Protein AF-A0A7W9KDV0-F1 (afdb_monomer_lite)

Structure (mmCIF, N/CA/C/O backbone):
data_AF-A0A7W9KDV0-F1
#
_entry.id   AF-A0A7W9KDV0-F1
#
loop_
_atom_site.group_PDB
_atom_site.id
_atom_site.type_symbol
_atom_site.label_atom_id
_atom_site.label_alt_id
_atom_site.label_comp_id
_atom_site.label_asym_id
_atom_site.label_entity_id
_atom_site.label_seq_id
_atom_site.pdbx_PDB_ins_code
_atom_site.Cartn_x
_atom_site.Cartn_y
_atom_site.Cartn_z
_atom_site.occupancy
_atom_site.B_iso_or_equiv
_atom_site.auth_seq_id
_atom_site.auth_comp_id
_atom_site.auth_asym_id
_atom_site.auth_atom_id
_atom_site.pdbx_PDB_model_num
ATOM 1 N N . MET A 1 1 ? -14.928 -12.718 36.186 1.00 52.19 1 MET A N 1
ATOM 2 C CA . MET A 1 1 ? -14.330 -11.549 35.494 1.00 52.19 1 MET A CA 1
ATOM 3 C C . MET A 1 1 ? -15.432 -10.795 34.756 1.00 52.19 1 MET A C 1
ATOM 5 O O . MET A 1 1 ? -16.259 -11.467 34.146 1.00 52.19 1 MET A O 1
ATOM 9 N N . PRO A 1 2 ? -15.505 -9.453 34.810 1.00 56.38 2 PRO A N 1
ATOM 10 C CA . PRO A 1 2 ? -16.582 -8.712 34.158 1.00 56.38 2 PRO A CA 1
ATOM 11 C C . PRO A 1 2 ? -16.439 -8.809 32.633 1.00 56.38 2 PRO A C 1
ATOM 13 O O . PRO A 1 2 ? -15.382 -8.506 32.083 1.00 56.38 2 PRO A O 1
ATOM 16 N N . LYS A 1 3 ? -17.506 -9.212 31.933 1.00 58.81 3 LYS A N 1
ATOM 17 C CA . LYS A 1 3 ? -17.529 -9.398 30.467 1.00 58.81 3 LYS A CA 1
ATOM 18 C C . LYS A 1 3 ? -17.057 -8.152 29.688 1.00 58.81 3 LYS A C 1
ATOM 20 O O . LYS A 1 3 ? -16.369 -8.286 28.678 1.00 58.81 3 LYS A O 1
ATOM 25 N N . LYS A 1 4 ? -17.314 -6.950 30.227 1.00 61.22 4 LYS A N 1
ATOM 26 C CA . LYS A 1 4 ? -16.873 -5.656 29.669 1.00 61.22 4 LYS A CA 1
ATOM 27 C C . LYS A 1 4 ? -15.346 -5.516 29.573 1.00 61.22 4 LYS A C 1
ATOM 29 O O . LYS A 1 4 ? -14.842 -4.925 28.622 1.00 61.22 4 LYS A O 1
ATOM 34 N N . THR A 1 5 ? -14.592 -6.090 30.510 1.00 70.25 5 THR A N 1
ATOM 35 C CA . THR A 1 5 ? -13.123 -5.974 30.542 1.00 70.25 5 THR A CA 1
ATOM 36 C C . THR A 1 5 ? -12.463 -6.832 29.458 1.00 70.25 5 THR A C 1
ATOM 38 O O . THR A 1 5 ? -11.454 -6.436 28.878 1.00 70.25 5 THR A O 1
ATOM 41 N N . VAL A 1 6 ? -13.054 -7.988 29.132 1.00 74.38 6 VAL A N 1
ATOM 42 C CA . VAL A 1 6 ? -12.560 -8.884 28.072 1.00 74.38 6 VAL A CA 1
ATOM 43 C C . VAL A 1 6 ? -12.819 -8.283 26.690 1.00 74.38 6 VAL A C 1
ATOM 45 O O . VAL A 1 6 ? -11.912 -8.264 25.861 1.00 74.38 6 VAL A O 1
ATOM 48 N N . GLN A 1 7 ? -14.009 -7.719 26.456 1.00 73.12 7 GLN A N 1
ATOM 49 C CA . GLN A 1 7 ? -14.345 -7.044 25.194 1.00 73.12 7 GLN A CA 1
ATOM 50 C C . GLN A 1 7 ? -13.421 -5.852 24.910 1.00 73.12 7 GLN A C 1
ATOM 52 O O . GLN A 1 7 ? -12.862 -5.755 23.819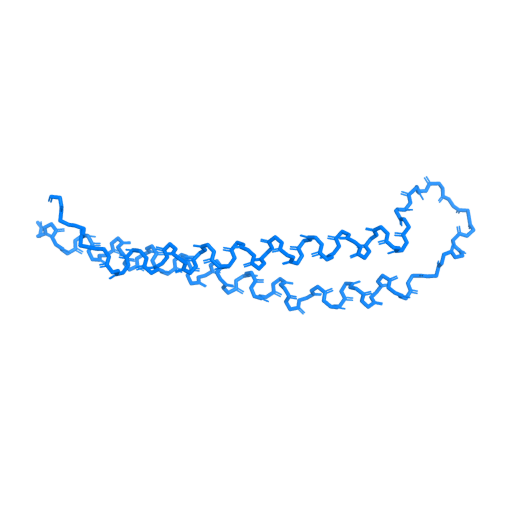 1.00 73.12 7 GLN A O 1
ATOM 57 N N . GLN A 1 8 ? -13.160 -4.998 25.905 1.00 76.19 8 GLN A N 1
ATOM 58 C CA . GLN A 1 8 ? -12.206 -3.890 25.764 1.00 76.19 8 GLN A CA 1
ATOM 59 C C . GLN A 1 8 ? -10.786 -4.376 25.439 1.00 76.19 8 GLN A C 1
ATOM 61 O O . GLN A 1 8 ? -10.074 -3.762 24.644 1.00 76.19 8 GLN A O 1
ATOM 66 N N . MET A 1 9 ? -10.366 -5.498 26.027 1.00 79.75 9 MET A N 1
ATOM 67 C CA . MET A 1 9 ? -9.053 -6.085 25.762 1.00 79.75 9 MET A CA 1
ATOM 68 C C . MET A 1 9 ? -8.959 -6.664 24.342 1.00 79.75 9 MET A C 1
ATOM 70 O O . MET A 1 9 ? -7.935 -6.489 23.679 1.00 79.75 9 MET A O 1
ATOM 74 N N . MET A 1 10 ? -10.029 -7.297 23.850 1.00 79.62 10 MET A N 1
ATOM 75 C CA . MET A 1 10 ? -10.124 -7.791 22.471 1.00 79.62 10 MET A CA 1
ATOM 76 C C . MET A 1 10 ? -10.110 -6.644 21.454 1.00 79.62 10 MET A C 1
ATOM 78 O O . MET A 1 10 ? -9.353 -6.711 20.488 1.00 79.62 10 MET A O 1
ATOM 82 N N . LEU A 1 11 ? -10.853 -5.560 21.706 1.00 81.06 11 LEU A N 1
ATOM 83 C CA . LEU A 1 11 ? -10.861 -4.362 20.857 1.00 81.06 11 LEU A CA 1
ATOM 84 C C . LEU A 1 11 ? -9.474 -3.713 20.768 1.00 81.06 11 LEU A C 1
ATOM 86 O O . LEU A 1 11 ? -8.993 -3.425 19.674 1.00 81.06 11 LEU A O 1
ATOM 90 N N . ARG A 1 12 ? -8.771 -3.566 21.901 1.00 83.06 12 ARG A N 1
ATOM 91 C CA . ARG A 1 12 ? -7.385 -3.061 21.919 1.00 83.06 12 ARG A CA 1
ATOM 92 C C . ARG A 1 12 ? -6.429 -3.951 21.123 1.00 83.06 12 ARG A C 1
ATOM 94 O O . ARG A 1 12 ? -5.563 -3.440 20.416 1.00 83.06 12 ARG A O 1
ATOM 101 N N . ARG A 1 13 ? -6.575 -5.278 21.223 1.00 85.38 13 ARG A N 1
ATOM 102 C CA . ARG A 1 13 ? -5.772 -6.235 20.441 1.00 85.38 13 ARG A CA 1
ATOM 103 C C . ARG A 1 13 ? -6.077 -6.142 18.947 1.00 85.38 13 ARG A C 1
ATOM 105 O O . ARG A 1 13 ? -5.144 -6.206 18.154 1.00 85.38 13 ARG A O 1
ATOM 112 N N . ALA A 1 14 ? -7.347 -5.990 18.572 1.00 83.06 14 ALA A N 1
ATOM 113 C CA . ALA A 1 14 ? -7.758 -5.826 17.183 1.00 83.06 14 ALA A CA 1
ATOM 114 C C . ALA A 1 14 ? -7.187 -4.531 16.590 1.00 83.06 14 ALA A C 1
ATOM 116 O O . ALA A 1 14 ? -6.496 -4.601 15.579 1.00 83.06 14 ALA A O 1
ATOM 117 N N . LYS A 1 15 ? -7.363 -3.388 17.269 1.00 84.12 15 LYS A N 1
ATOM 118 C CA . LYS A 1 15 ? -6.795 -2.094 16.855 1.00 84.12 15 LYS A CA 1
ATOM 119 C C . LYS A 1 15 ? -5.286 -2.183 16.617 1.00 84.12 15 LYS A C 1
ATOM 121 O O . LYS A 1 15 ? -4.826 -1.887 15.525 1.00 84.12 15 LYS A O 1
ATOM 126 N N . ARG A 1 16 ? -4.530 -2.739 17.573 1.00 87.06 16 ARG A N 1
ATOM 127 C CA . ARG A 1 16 ? -3.073 -2.916 17.425 1.00 87.06 16 ARG A CA 1
ATOM 128 C C . ARG A 1 16 ? -2.690 -3.760 16.200 1.00 87.06 16 ARG A C 1
ATOM 130 O O . ARG A 1 16 ? -1.666 -3.501 15.580 1.00 87.06 16 ARG A O 1
ATOM 137 N N . LYS A 1 17 ? -3.478 -4.783 15.850 1.00 87.56 17 LYS A N 1
ATOM 138 C CA . LYS A 1 17 ? -3.227 -5.578 14.636 1.00 87.56 17 LYS A CA 1
ATOM 139 C C . LYS A 1 17 ? -3.443 -4.753 13.365 1.00 87.56 17 LYS A C 1
ATOM 141 O O . LYS A 1 17 ? -2.616 -4.858 12.466 1.00 87.56 17 LYS A O 1
ATOM 146 N N . TYR A 1 18 ? -4.502 -3.944 13.305 1.00 85.31 18 TYR A N 1
ATOM 147 C CA . TYR A 1 18 ? -4.758 -3.054 12.168 1.00 85.31 18 TYR A CA 1
ATOM 148 C C . TYR A 1 18 ? -3.692 -1.959 12.048 1.00 85.31 18 TYR A C 1
ATOM 150 O O . TYR A 1 18 ? -3.170 -1.767 10.955 1.00 85.31 18 TYR A O 1
ATOM 158 N N . ASP A 1 19 ? -3.279 -1.344 13.159 1.00 86.38 19 ASP A N 1
ATOM 159 C CA . ASP A 1 19 ? -2.188 -0.356 13.186 1.00 86.38 19 ASP A CA 1
ATOM 160 C C . ASP A 1 19 ? -0.874 -0.949 12.642 1.00 86.38 19 ASP A C 1
ATOM 162 O O . ASP A 1 19 ? -0.189 -0.346 11.811 1.00 86.38 19 ASP A O 1
ATOM 166 N N . ASN A 1 20 ? -0.539 -2.174 13.063 1.00 89.19 20 ASN A N 1
ATOM 167 C CA . ASN A 1 20 ? 0.642 -2.881 12.568 1.00 89.19 20 ASN A CA 1
ATOM 168 C C . ASN A 1 20 ? 0.534 -3.186 11.066 1.00 89.19 20 ASN A C 1
ATOM 170 O O . ASN A 1 20 ? 1.505 -3.004 10.336 1.00 89.19 20 ASN A O 1
ATOM 174 N N . MET A 1 21 ? -0.635 -3.637 10.595 1.00 88.56 21 MET A N 1
ATOM 175 C CA . MET A 1 21 ? -0.866 -3.888 9.168 1.00 88.56 21 MET A CA 1
ATOM 176 C C . MET A 1 21 ? -0.714 -2.609 8.344 1.00 88.56 21 MET A C 1
ATOM 178 O O . MET A 1 21 ? -0.022 -2.634 7.329 1.00 88.56 21 MET A O 1
ATOM 182 N N . LEU A 1 22 ? -1.293 -1.495 8.798 1.00 88.62 22 LEU A N 1
ATOM 183 C CA . LEU A 1 22 ? -1.161 -0.192 8.144 1.00 88.62 22 LEU A CA 1
ATOM 184 C C . LEU A 1 22 ? 0.300 0.240 8.051 1.00 88.62 22 LEU A C 1
ATOM 186 O O . LEU A 1 22 ? 0.765 0.579 6.967 1.00 88.62 22 LEU A O 1
ATOM 190 N N . THR A 1 23 ? 1.046 0.117 9.148 1.00 90.69 23 THR A N 1
ATOM 191 C CA . THR A 1 23 ? 2.476 0.452 9.185 1.00 90.69 23 THR A CA 1
ATOM 192 C C . THR A 1 23 ? 3.280 -0.385 8.181 1.00 90.69 23 THR A C 1
ATOM 194 O O . THR A 1 23 ? 4.125 0.141 7.456 1.00 90.69 23 THR A O 1
ATOM 197 N N . CYS A 1 24 ? 3.013 -1.694 8.088 1.00 91.44 24 CYS A N 1
ATOM 198 C CA . CYS A 1 24 ? 3.669 -2.563 7.107 1.00 91.44 24 CYS A CA 1
ATOM 199 C C . CYS A 1 24 ? 3.331 -2.169 5.664 1.00 91.44 24 CYS A C 1
ATOM 201 O O .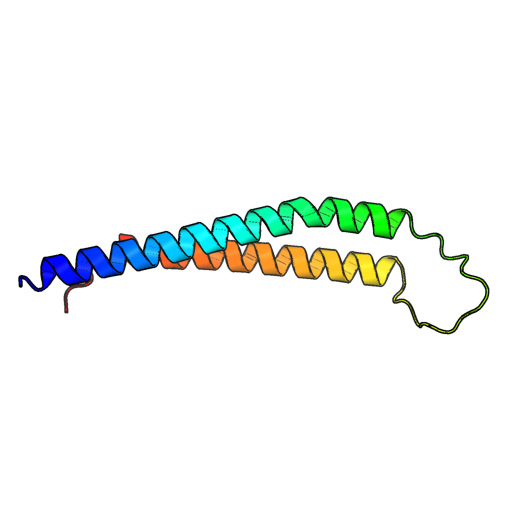 CYS A 1 24 ? 4.206 -2.186 4.799 1.00 91.44 24 CYS A O 1
ATOM 203 N N . VAL A 1 25 ? 2.076 -1.813 5.395 1.00 91.81 25 VAL A N 1
ATOM 204 C CA . VAL A 1 25 ? 1.627 -1.403 4.060 1.00 91.81 25 VAL A CA 1
ATOM 205 C C . VAL A 1 25 ? 2.259 -0.076 3.658 1.00 91.81 25 VAL A C 1
ATOM 207 O O . VAL A 1 25 ? 2.763 0.038 2.545 1.00 91.81 25 VAL A O 1
ATOM 210 N N . GLU A 1 26 ? 2.305 0.900 4.563 1.00 89.25 26 GLU A N 1
ATOM 211 C CA . GLU A 1 26 ? 2.969 2.188 4.337 1.00 89.25 26 GLU A CA 1
ATOM 212 C C . GLU A 1 26 ? 4.462 2.003 4.046 1.00 89.25 26 GLU A C 1
ATOM 214 O O . GLU A 1 26 ? 4.981 2.580 3.087 1.00 89.25 26 GLU A O 1
ATOM 219 N N . ALA A 1 27 ? 5.135 1.125 4.798 1.00 91.25 27 ALA A N 1
ATOM 220 C CA . ALA A 1 27 ? 6.521 0.766 4.530 1.00 91.25 27 ALA A CA 1
ATOM 221 C C . ALA A 1 27 ? 6.684 0.162 3.125 1.00 91.25 27 ALA A C 1
ATOM 223 O O . ALA A 1 27 ? 7.530 0.622 2.360 1.00 91.25 27 ALA A O 1
ATOM 224 N N . LEU A 1 28 ? 5.845 -0.801 2.733 1.00 89.81 28 LEU A N 1
ATOM 225 C CA . LEU A 1 28 ? 5.897 -1.395 1.393 1.00 89.81 28 LEU A CA 1
ATOM 226 C C . LEU A 1 28 ? 5.658 -0.353 0.296 1.00 89.81 28 LEU A C 1
ATOM 228 O O . LEU A 1 28 ? 6.460 -0.256 -0.633 1.00 89.81 28 LEU A O 1
ATOM 232 N N . VAL A 1 29 ? 4.621 0.477 0.426 1.00 90.25 29 VAL A N 1
ATOM 233 C CA . VAL A 1 29 ? 4.309 1.545 -0.537 1.00 90.25 29 VAL A CA 1
ATOM 234 C C . VAL A 1 29 ? 5.475 2.527 -0.668 1.00 90.25 29 VAL A C 1
ATOM 236 O O . VAL A 1 29 ? 5.796 2.930 -1.784 1.00 90.25 29 VAL A O 1
ATOM 239 N N . SER A 1 30 ? 6.169 2.854 0.428 1.00 89.94 30 SER A N 1
ATOM 240 C CA . SER A 1 30 ? 7.343 3.739 0.397 1.00 89.94 30 SER A CA 1
ATOM 241 C C . SER A 1 30 ? 8.543 3.155 -0.365 1.00 89.94 30 SER A C 1
ATOM 243 O O . SER A 1 30 ? 9.371 3.908 -0.878 1.00 89.94 30 SER A O 1
ATOM 245 N N . THR A 1 31 ? 8.627 1.825 -0.488 1.00 90.62 31 THR A N 1
ATOM 246 C CA . THR A 1 31 ? 9.713 1.145 -1.215 1.00 90.62 31 THR A CA 1
ATOM 247 C C . THR A 1 31 ? 9.439 0.976 -2.709 1.00 90.62 31 THR A C 1
ATOM 249 O O . THR A 1 31 ? 10.384 0.857 -3.489 1.00 90.62 31 THR A O 1
ATOM 252 N N . LEU A 1 32 ? 8.173 1.022 -3.144 1.00 90.75 32 LEU A N 1
ATOM 253 C CA . LEU A 1 32 ? 7.807 0.857 -4.557 1.00 90.75 32 LEU A CA 1
ATOM 254 C C . LEU A 1 32 ? 8.469 1.880 -5.501 1.00 90.75 32 LEU A C 1
ATOM 256 O O . LEU A 1 32 ? 8.936 1.458 -6.558 1.00 90.75 32 LEU A O 1
ATOM 260 N N . PRO A 1 33 ? 8.632 3.173 -5.147 1.00 90.62 33 PRO A N 1
ATOM 261 C CA . PRO A 1 33 ? 9.368 4.125 -5.982 1.00 90.62 33 PRO A CA 1
ATOM 262 C C . PRO A 1 33 ? 10.826 3.724 -6.244 1.00 90.62 33 PRO A C 1
ATOM 264 O O . PRO A 1 33 ? 11.371 4.029 -7.306 1.00 90.62 33 PRO A O 1
ATOM 267 N N . LEU A 1 34 ? 11.471 3.026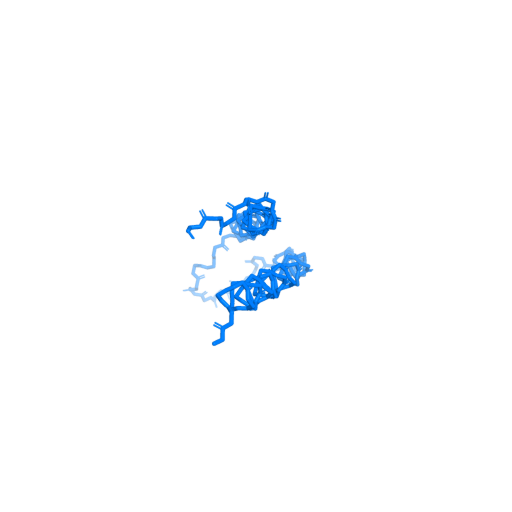 -5.300 1.00 90.69 34 LEU A N 1
ATOM 268 C CA . LEU A 1 34 ? 12.825 2.500 -5.498 1.00 90.69 34 LEU A CA 1
ATOM 269 C C . LEU A 1 34 ? 12.808 1.378 -6.540 1.00 90.69 34 LEU A C 1
ATOM 271 O O . LEU A 1 34 ? 13.638 1.377 -7.447 1.00 90.69 34 LEU A O 1
ATOM 275 N N . ALA A 1 35 ? 11.824 0.479 -6.465 1.00 88.06 35 ALA A N 1
ATOM 276 C CA . ALA A 1 35 ? 11.632 -0.564 -7.467 1.00 88.06 35 ALA A CA 1
ATOM 277 C C . ALA A 1 35 ? 11.334 0.025 -8.859 1.00 88.06 35 ALA A C 1
ATOM 279 O O . ALA A 1 35 ? 11.949 -0.392 -9.839 1.00 88.06 35 ALA A O 1
ATOM 280 N N . GLU A 1 36 ? 10.468 1.042 -8.961 1.00 90.69 36 GLU A N 1
ATOM 281 C CA . GLU A 1 36 ? 10.199 1.748 -10.226 1.00 90.69 36 GLU A CA 1
ATOM 282 C C . GLU A 1 36 ? 11.467 2.379 -10.813 1.00 90.69 36 GLU A C 1
ATOM 284 O O . GLU A 1 36 ? 11.704 2.303 -12.020 1.00 90.69 36 GLU A O 1
ATOM 289 N N . LYS A 1 37 ? 12.304 2.990 -9.967 1.00 91.00 37 LYS A N 1
ATOM 290 C CA . LYS A 1 37 ? 13.569 3.602 -10.385 1.00 91.00 37 LYS A CA 1
ATOM 291 C C . LYS A 1 37 ? 14.535 2.568 -10.957 1.00 91.00 37 LYS A C 1
ATOM 293 O O . LYS A 1 37 ? 15.154 2.832 -11.987 1.00 91.00 37 LYS A O 1
ATOM 298 N N . GLU A 1 38 ? 14.646 1.402 -10.327 1.00 88.06 38 GLU A N 1
ATOM 299 C CA . GLU A 1 38 ? 15.486 0.311 -10.826 1.00 88.06 38 GLU A CA 1
ATOM 300 C C . GLU A 1 38 ? 14.931 -0.290 -12.122 1.00 88.06 38 GLU A C 1
ATOM 302 O O . GLU A 1 38 ? 15.689 -0.494 -13.067 1.00 88.06 38 GLU A O 1
ATOM 307 N N . ILE A 1 39 ? 13.608 -0.452 -12.244 1.00 86.81 39 ILE A N 1
ATOM 308 C CA . ILE A 1 39 ? 12.966 -0.863 -13.504 1.00 86.81 39 ILE A CA 1
ATOM 309 C C . ILE A 1 39 ? 13.276 0.135 -14.621 1.00 86.81 39 ILE A C 1
ATOM 311 O O . ILE A 1 39 ? 13.669 -0.276 -15.710 1.00 86.81 39 ILE A O 1
ATOM 315 N N . ARG A 1 40 ? 13.190 1.446 -14.362 1.00 85.62 40 ARG A N 1
ATOM 316 C CA . ARG A 1 40 ? 13.537 2.494 -15.343 1.00 85.62 40 ARG A CA 1
ATOM 317 C C . ARG A 1 40 ? 15.011 2.472 -15.764 1.00 85.62 40 ARG A C 1
ATOM 319 O O . ARG A 1 40 ? 15.334 2.905 -16.866 1.00 85.62 40 ARG A O 1
ATOM 326 N N . ARG A 1 41 ? 15.898 1.965 -14.905 1.00 85.12 41 ARG A N 1
ATOM 327 C CA . ARG A 1 41 ? 17.337 1.807 -15.173 1.00 85.12 41 ARG A CA 1
ATOM 328 C C . ARG A 1 41 ? 17.683 0.510 -15.899 1.00 85.12 41 ARG A C 1
ATOM 330 O O . ARG A 1 41 ? 18.777 0.425 -16.457 1.00 85.12 41 ARG A O 1
ATOM 337 N N . MET A 1 42 ? 16.788 -0.483 -15.915 1.00 79.19 42 MET A N 1
ATOM 338 C CA . MET A 1 42 ? 17.008 -1.714 -16.674 1.00 79.19 42 MET A CA 1
ATOM 339 C C . MET A 1 42 ? 17.168 -1.378 -18.157 1.00 79.19 42 MET A C 1
ATOM 341 O O . MET A 1 42 ? 16.252 -0.889 -18.815 1.00 79.19 42 MET A O 1
ATOM 345 N N . ASN A 1 43 ? 18.360 -1.640 -18.687 1.00 63.62 43 ASN A N 1
ATOM 346 C CA . ASN A 1 43 ? 18.656 -1.457 -20.097 1.00 63.62 43 ASN A CA 1
ATOM 347 C C . ASN A 1 43 ? 18.155 -2.700 -20.856 1.00 63.62 43 ASN A C 1
ATOM 349 O O . ASN A 1 43 ? 18.611 -3.803 -20.546 1.00 63.62 43 ASN A O 1
ATOM 353 N N . PRO A 1 44 ? 17.276 -2.578 -21.867 1.00 60.72 44 PRO A N 1
ATOM 354 C CA . PRO A 1 44 ? 16.752 -3.730 -22.612 1.00 60.72 44 PRO A CA 1
ATOM 355 C C . PRO A 1 44 ? 17.824 -4.506 -23.405 1.00 60.72 44 PRO A C 1
ATOM 357 O O . PRO A 1 44 ? 17.536 -5.538 -24.004 1.00 60.72 44 PRO A O 1
ATOM 360 N N . ARG A 1 45 ? 19.085 -4.050 -23.408 1.00 53.66 45 ARG A N 1
ATOM 361 C CA . ARG A 1 45 ? 20.213 -4.640 -24.148 1.00 53.66 45 ARG A CA 1
ATOM 362 C C . ARG A 1 45 ? 20.808 -5.915 -23.532 1.00 53.66 45 ARG A C 1
ATOM 364 O O . ARG A 1 45 ? 21.998 -6.171 -23.720 1.00 53.66 45 ARG A O 1
ATOM 371 N N . VAL A 1 46 ? 20.025 -6.753 -22.853 1.00 55.75 46 VAL A N 1
ATOM 372 C CA . VAL A 1 46 ? 20.500 -8.086 -22.442 1.00 55.75 46 VAL A CA 1
ATOM 373 C C . VAL A 1 46 ? 20.549 -8.987 -23.681 1.00 55.75 46 VAL A C 1
ATOM 375 O O . VAL A 1 46 ? 19.637 -9.755 -23.977 1.00 55.75 46 VAL A O 1
ATOM 378 N N . LYS A 1 47 ? 21.631 -8.853 -24.459 1.00 51.69 47 LYS A N 1
ATOM 379 C CA . LYS A 1 47 ? 21.997 -9.806 -25.507 1.00 51.69 47 LYS A CA 1
ATOM 380 C C . LYS A 1 47 ? 22.271 -11.150 -24.839 1.00 51.69 47 LYS A C 1
ATOM 382 O O . LYS A 1 47 ? 23.262 -11.303 -24.135 1.00 51.69 47 LYS A O 1
ATOM 387 N N . GLY A 1 48 ? 21.406 -12.119 -25.113 1.00 53.62 48 GLY A N 1
ATOM 388 C CA . GLY A 1 48 ? 21.676 -13.525 -24.852 1.00 53.62 48 GLY A CA 1
ATOM 389 C C . GLY A 1 48 ? 21.445 -13.950 -23.407 1.00 53.62 48 GLY A C 1
ATOM 390 O O . GLY A 1 48 ? 22.387 -14.161 -22.657 1.00 53.62 48 GLY A O 1
ATOM 391 N N . ARG A 1 49 ? 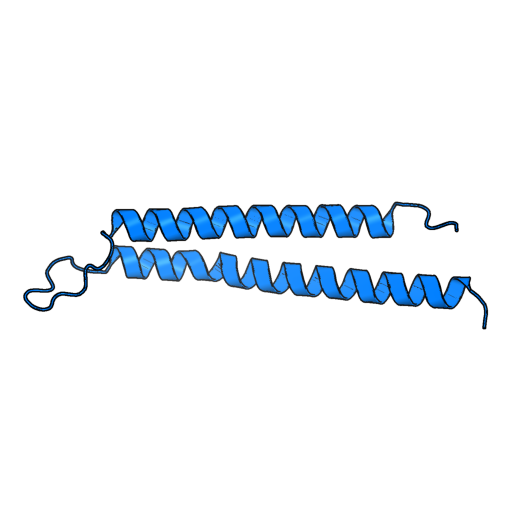20.182 -14.168 -23.045 1.00 49.09 49 ARG A N 1
ATOM 392 C CA . ARG A 1 49 ? 19.684 -15.447 -22.511 1.00 49.09 49 ARG A CA 1
ATOM 393 C C . ARG A 1 49 ? 18.194 -15.309 -22.232 1.00 49.09 49 ARG A C 1
ATOM 395 O O . ARG A 1 49 ? 17.707 -14.294 -21.754 1.00 49.09 49 ARG A O 1
ATOM 402 N N . SER A 1 50 ? 17.491 -16.355 -22.616 1.00 47.91 50 SER A N 1
ATOM 403 C CA . SER A 1 50 ? 16.050 -16.518 -22.736 1.00 47.91 50 SER A CA 1
ATOM 404 C C . SER A 1 50 ? 15.307 -16.537 -21.396 1.00 47.91 50 SER A C 1
ATOM 406 O O . SER A 1 50 ? 14.648 -17.519 -21.069 1.00 47.91 50 SER A O 1
ATOM 408 N N . TYR A 1 51 ? 15.363 -15.454 -20.631 1.00 49.19 51 TYR A N 1
ATOM 409 C CA . TYR A 1 51 ? 14.271 -15.143 -19.720 1.00 49.19 51 TYR A CA 1
ATOM 410 C C . TYR A 1 51 ? 13.373 -14.163 -20.461 1.00 49.19 51 TYR A C 1
ATOM 412 O O . TYR A 1 51 ? 13.823 -13.083 -20.839 1.00 49.19 51 TYR A O 1
ATOM 420 N N . ARG A 1 52 ? 12.116 -14.547 -20.720 1.00 54.91 52 ARG A N 1
ATOM 421 C CA . ARG A 1 52 ? 11.059 -13.595 -21.092 1.00 54.91 52 ARG A CA 1
ATOM 422 C C . ARG A 1 52 ? 10.846 -12.670 -19.890 1.00 54.91 52 ARG A C 1
ATOM 424 O O . ARG A 1 52 ? 9.897 -12.839 -19.135 1.00 54.91 52 ARG A O 1
ATOM 431 N N . LEU A 1 53 ? 11.787 -11.764 -19.649 1.00 63.91 53 LEU A N 1
ATOM 432 C CA . LEU A 1 53 ? 11.584 -10.648 -18.747 1.00 63.91 53 LEU A CA 1
ATOM 433 C C . LEU A 1 53 ? 10.419 -9.867 -19.347 1.00 63.91 53 LEU A C 1
ATOM 435 O O . LEU A 1 53 ? 10.451 -9.521 -20.531 1.00 63.91 53 LEU A O 1
ATOM 439 N N . ALA A 1 54 ? 9.361 -9.689 -18.554 1.00 71.69 54 ALA A N 1
ATOM 440 C CA . ALA A 1 54 ? 8.275 -8.788 -18.905 1.00 71.69 54 ALA A CA 1
ATOM 441 C C . ALA A 1 54 ? 8.888 -7.448 -19.337 1.00 71.69 54 ALA A C 1
ATOM 443 O O . ALA A 1 54 ? 9.943 -7.057 -18.820 1.00 71.69 54 ALA A O 1
ATOM 444 N N . SER A 1 55 ? 8.281 -6.783 -20.323 1.00 80.88 55 SER A N 1
ATOM 445 C CA . SER A 1 55 ? 8.836 -5.521 -20.806 1.00 80.88 55 SER A CA 1
ATOM 446 C C . SER A 1 55 ? 8.953 -4.527 -19.648 1.00 80.88 55 SER A C 1
ATOM 448 O O . SER A 1 55 ? 8.258 -4.638 -18.636 1.00 80.88 55 SER A O 1
ATOM 450 N N . GLN A 1 56 ? 9.839 -3.543 -19.786 1.00 83.06 56 GLN A N 1
ATOM 451 C CA . GLN A 1 56 ? 9.971 -2.480 -18.792 1.00 83.06 56 GLN A CA 1
ATOM 452 C C . GLN A 1 56 ? 8.606 -1.847 -18.464 1.00 83.06 56 GLN A C 1
ATOM 454 O O . GLN A 1 56 ? 8.295 -1.626 -17.295 1.00 83.06 56 GLN A O 1
ATOM 459 N N . ASP A 1 57 ? 7.763 -1.652 -19.480 1.00 84.69 57 ASP A N 1
ATOM 460 C CA . ASP A 1 57 ? 6.404 -1.136 -19.326 1.00 84.69 57 ASP A CA 1
ATOM 461 C C . ASP A 1 57 ? 5.485 -2.100 -18.567 1.00 84.69 57 ASP A C 1
ATOM 463 O O . ASP A 1 57 ? 4.708 -1.664 -17.719 1.00 84.69 57 ASP A O 1
ATOM 467 N N . ASP A 1 58 ? 5.578 -3.406 -18.819 1.00 87.00 58 ASP A N 1
ATOM 468 C CA . ASP A 1 58 ? 4.789 -4.410 -18.095 1.00 87.00 58 ASP A CA 1
ATOM 469 C C . ASP A 1 58 ? 5.190 -4.487 -16.619 1.00 87.00 58 ASP A C 1
ATOM 471 O O . ASP A 1 58 ? 4.328 -4.612 -15.748 1.00 87.00 58 ASP A O 1
ATOM 475 N N . LEU A 1 59 ? 6.486 -4.357 -16.321 1.00 86.81 59 LEU A N 1
ATOM 476 C CA . LEU A 1 59 ? 6.993 -4.293 -14.950 1.00 86.81 59 LEU A CA 1
ATOM 477 C C . LEU A 1 59 ? 6.513 -3.024 -14.236 1.00 86.81 59 LEU A C 1
ATOM 479 O O . LEU A 1 59 ? 6.078 -3.101 -13.088 1.00 86.81 59 LEU A O 1
ATOM 483 N N . LEU A 1 60 ? 6.525 -1.871 -14.912 1.00 89.25 60 LEU A N 1
ATOM 484 C CA . LEU A 1 60 ? 5.987 -0.625 -14.359 1.00 89.25 60 LEU A CA 1
ATOM 485 C C . LEU A 1 60 ? 4.476 -0.717 -14.105 1.00 89.25 60 LEU A C 1
ATOM 487 O O . LEU A 1 60 ? 4.014 -0.298 -13.045 1.00 89.25 60 LEU A O 1
ATOM 491 N N . LYS A 1 61 ? 3.708 -1.317 -15.025 1.00 91.31 61 LYS A N 1
ATOM 492 C CA . LYS A 1 61 ? 2.270 -1.580 -14.827 1.00 91.31 61 LYS A CA 1
ATOM 493 C C . LYS A 1 61 ? 2.018 -2.513 -13.644 1.00 91.31 61 LYS A C 1
ATOM 495 O O . LYS A 1 61 ? 1.084 -2.284 -12.880 1.00 91.31 61 LYS A O 1
ATOM 500 N N . LEU A 1 62 ? 2.848 -3.542 -13.472 1.00 90.12 62 LEU A N 1
ATOM 501 C CA . LEU A 1 62 ? 2.785 -4.444 -12.321 1.00 90.12 62 LEU A CA 1
ATOM 502 C C . LEU A 1 62 ? 3.014 -3.694 -11.009 1.00 90.12 62 LEU A C 1
ATOM 504 O O . LEU A 1 62 ? 2.228 -3.858 -10.077 1.00 90.12 62 LEU A O 1
ATOM 508 N N . VAL A 1 63 ? 4.044 -2.849 -10.942 1.00 90.56 63 VAL A N 1
ATOM 509 C CA . VAL A 1 63 ? 4.334 -2.050 -9.742 1.00 90.56 63 VAL A CA 1
ATOM 510 C C . VAL A 1 63 ? 3.203 -1.068 -9.437 1.00 90.56 63 VAL A C 1
ATOM 512 O O . VAL A 1 63 ? 2.766 -1.002 -8.288 1.00 90.56 63 VAL A O 1
ATOM 515 N N . ALA A 1 64 ? 2.665 -0.385 -10.449 1.00 90.56 64 ALA A N 1
ATOM 516 C CA . ALA A 1 64 ? 1.505 0.490 -10.286 1.00 90.56 64 ALA A CA 1
ATOM 517 C C . ALA A 1 64 ? 0.280 -0.280 -9.758 1.00 90.56 64 ALA A C 1
ATOM 519 O O . ALA A 1 64 ? -0.320 0.112 -8.762 1.00 90.56 64 ALA A O 1
ATOM 520 N N . GLY A 1 65 ? -0.033 -1.444 -10.337 1.00 93.00 65 GLY A N 1
ATOM 521 C CA . GLY A 1 65 ? -1.148 -2.272 -9.873 1.00 93.00 65 GLY A CA 1
ATOM 522 C C . GLY A 1 65 ? -0.961 -2.813 -8.450 1.00 93.00 65 GLY A C 1
ATOM 523 O O . GLY A 1 65 ? -1.930 -2.941 -7.702 1.00 93.00 65 GLY A O 1
ATOM 524 N N . VAL A 1 66 ? 0.274 -3.126 -8.042 1.00 92.50 66 VAL A N 1
ATOM 525 C CA . VAL A 1 66 ? 0.587 -3.499 -6.651 1.00 92.50 66 VAL A CA 1
ATOM 526 C C . VAL A 1 66 ? 0.398 -2.305 -5.718 1.00 92.50 66 VAL A C 1
ATOM 528 O O . VAL A 1 66 ? -0.197 -2.466 -4.653 1.00 92.50 66 VAL A O 1
ATOM 531 N N . ARG A 1 67 ? 0.848 -1.112 -6.120 1.00 91.38 67 ARG A N 1
ATOM 532 C CA . ARG A 1 67 ? 0.656 0.126 -5.358 1.00 91.38 67 ARG A CA 1
ATOM 533 C C . ARG A 1 67 ? -0.823 0.394 -5.096 1.00 91.38 67 ARG A C 1
ATOM 535 O O . ARG A 1 67 ? -1.194 0.598 -3.944 1.00 91.38 67 ARG A O 1
ATOM 542 N N . ASP A 1 68 ? -1.655 0.328 -6.130 1.00 93.06 68 ASP A N 1
ATOM 543 C CA . ASP A 1 68 ? -3.092 0.593 -6.015 1.00 93.06 68 ASP A CA 1
ATOM 544 C C . ASP A 1 68 ? -3.780 -0.413 -5.083 1.00 93.06 68 ASP A C 1
ATOM 546 O O . ASP A 1 68 ? -4.572 -0.032 -4.221 1.00 93.06 68 ASP A O 1
ATOM 550 N N . LYS A 1 69 ? -3.418 -1.700 -5.181 1.00 93.56 69 LYS A N 1
ATOM 551 C CA . LYS A 1 69 ? -3.928 -2.746 -4.277 1.00 93.56 69 LYS A CA 1
ATOM 552 C C . LYS A 1 69 ? -3.525 -2.510 -2.825 1.00 93.56 69 LYS A C 1
ATOM 554 O O . LYS A 1 69 ? -4.343 -2.711 -1.932 1.00 93.56 69 LYS A O 1
ATOM 559 N N . LEU A 1 70 ? -2.280 -2.102 -2.581 1.00 91.88 70 LEU A N 1
ATOM 560 C CA . LEU A 1 70 ? -1.795 -1.800 -1.234 1.00 91.88 70 LEU A CA 1
ATOM 561 C C . LEU A 1 70 ? -2.502 -0.574 -0.644 1.00 91.88 70 LEU A C 1
ATOM 563 O O . LEU A 1 70 ? -2.893 -0.609 0.520 1.00 91.88 70 LEU A O 1
ATOM 567 N N . ILE A 1 71 ? -2.727 0.472 -1.443 1.00 90.25 71 ILE A N 1
ATOM 568 C CA . ILE A 1 71 ? -3.493 1.653 -1.020 1.00 90.25 71 ILE A CA 1
ATOM 569 C C . ILE A 1 71 ? -4.936 1.261 -0.677 1.00 90.25 71 ILE A C 1
ATOM 571 O O . ILE A 1 71 ? -5.403 1.583 0.414 1.00 90.25 71 ILE A O 1
ATOM 575 N N . GLY A 1 72 ? -5.611 0.501 -1.546 1.00 92.06 72 GLY A N 1
ATOM 576 C CA . GLY A 1 72 ? -6.973 0.025 -1.284 1.00 92.06 72 GLY A CA 1
ATOM 577 C C . GLY A 1 72 ? -7.065 -0.835 -0.019 1.00 92.06 72 GLY A C 1
ATOM 578 O O . GLY A 1 72 ? -7.944 -0.631 0.815 1.00 92.06 72 GLY A O 1
ATOM 579 N N . PHE A 1 73 ? -6.098 -1.732 0.190 1.00 90.38 73 PHE A N 1
ATOM 580 C CA . PHE A 1 73 ? -6.018 -2.525 1.415 1.00 90.38 73 PHE A CA 1
ATOM 581 C C . PHE A 1 73 ? -5.825 -1.651 2.668 1.00 90.38 73 PHE A C 1
ATOM 583 O O . PHE A 1 73 ? -6.479 -1.887 3.684 1.00 90.38 73 PHE A O 1
ATOM 590 N N . ALA A 1 74 ? -4.984 -0.611 2.608 1.00 88.75 74 ALA A N 1
ATOM 591 C CA . ALA A 1 74 ? -4.816 0.327 3.719 1.00 88.75 74 ALA A CA 1
ATOM 592 C C . ALA A 1 74 ? -6.112 1.091 4.040 1.00 88.75 74 ALA A C 1
ATOM 594 O O . ALA A 1 74 ? -6.459 1.269 5.209 1.00 88.75 74 ALA A O 1
ATOM 595 N N . GLU A 1 75 ? -6.857 1.528 3.024 1.00 90.06 75 GLU A N 1
ATOM 596 C CA . GLU A 1 75 ? -8.161 2.165 3.224 1.00 90.06 75 GLU A CA 1
ATOM 597 C C . GLU A 1 75 ? -9.163 1.223 3.892 1.00 90.06 75 GLU A C 1
ATOM 599 O O . GLU A 1 75 ? -9.878 1.629 4.810 1.00 90.06 75 GLU A O 1
ATOM 604 N N . ASP A 1 76 ? -9.193 -0.044 3.484 1.00 89.19 76 ASP A N 1
ATOM 605 C CA . ASP A 1 76 ? -10.080 -1.035 4.084 1.00 89.19 76 ASP A CA 1
ATOM 606 C C . ASP A 1 76 ? -9.692 -1.341 5.534 1.00 89.19 76 ASP A C 1
ATOM 608 O O . ASP A 1 76 ? -10.567 -1.376 6.403 1.00 89.19 76 ASP A O 1
ATOM 612 N N . CYS A 1 77 ? -8.396 -1.444 5.848 1.00 86.19 77 CYS A N 1
ATOM 613 C CA . CYS A 1 77 ? -7.923 -1.528 7.231 1.00 86.19 77 CYS A CA 1
ATOM 614 C C . CYS A 1 77 ? -8.409 -0.338 8.077 1.00 86.19 77 CYS A C 1
ATOM 616 O O . CYS A 1 77 ? -8.942 -0.556 9.167 1.00 86.1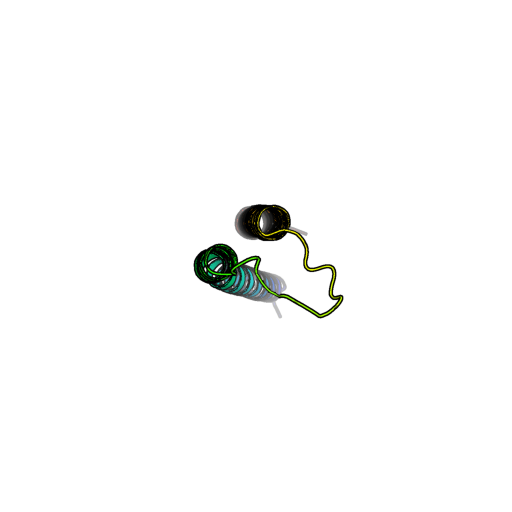9 77 CYS A O 1
ATOM 618 N N . LYS A 1 78 ? -8.316 0.901 7.566 1.00 86.38 78 LYS A N 1
ATOM 619 C CA . LYS A 1 78 ? -8.815 2.109 8.257 1.00 86.38 78 LYS A CA 1
ATOM 620 C C . LYS A 1 78 ? -10.331 2.076 8.463 1.00 86.38 78 LYS A C 1
ATOM 622 O O . LYS A 1 78 ? -10.820 2.406 9.547 1.00 86.38 78 LYS A O 1
ATOM 627 N N . LYS A 1 79 ? -11.097 1.641 7.456 1.00 87.00 79 LYS A N 1
ATOM 628 C CA . LYS A 1 79 ? -12.558 1.477 7.569 1.00 87.00 79 LYS A CA 1
ATOM 629 C C . LYS A 1 79 ? -12.919 0.438 8.629 1.00 87.00 79 LYS A C 1
ATOM 631 O O . LYS A 1 79 ? -13.830 0.670 9.422 1.00 87.00 79 LYS A O 1
ATOM 636 N N . HIS A 1 80 ? -12.222 -0.696 8.662 1.00 83.38 80 HIS A N 1
ATOM 637 C CA . HIS A 1 80 ? -12.463 -1.747 9.649 1.00 83.38 80 HIS A CA 1
ATOM 638 C C . HIS A 1 80 ? -12.089 -1.308 11.067 1.00 83.38 80 HIS A C 1
ATOM 640 O O . HIS A 1 80 ? -12.861 -1.556 11.990 1.00 83.38 80 HIS A O 1
ATOM 646 N N . GLU A 1 81 ? -10.974 -0.600 11.247 1.00 80.94 81 GLU A N 1
ATOM 647 C CA . GLU A 1 81 ? -10.601 -0.008 12.535 1.0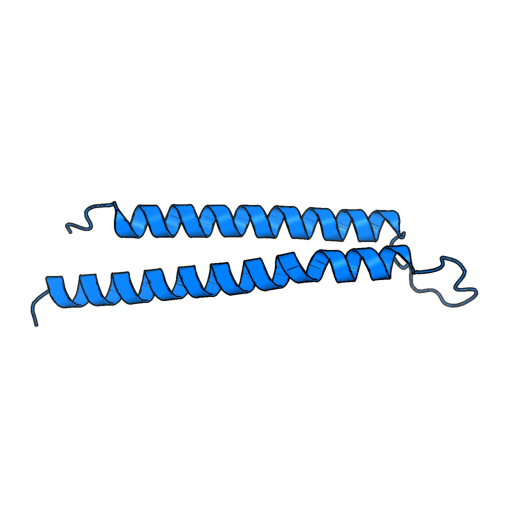0 80.94 81 GLU A CA 1
ATOM 648 C C . GLU A 1 81 ? -11.644 1.017 13.021 1.00 80.94 81 GLU A C 1
ATOM 650 O O . GLU A 1 81 ? -12.063 0.992 14.181 1.00 80.94 81 GLU A O 1
ATOM 655 N N . THR A 1 82 ? -12.131 1.874 12.119 1.00 81.12 82 THR A N 1
ATOM 656 C CA . THR A 1 82 ? -13.183 2.857 12.422 1.00 81.12 82 THR A CA 1
ATOM 657 C C . THR A 1 82 ? -14.475 2.161 12.841 1.00 81.12 82 THR A C 1
ATOM 659 O O . THR A 1 82 ? -15.049 2.503 13.872 1.00 81.12 82 THR A O 1
ATOM 662 N N . LYS A 1 83 ? -14.914 1.126 12.111 1.00 82.88 83 LYS A N 1
ATOM 663 C CA . LYS A 1 83 ? -16.085 0.320 12.499 1.00 82.88 83 LYS A CA 1
ATOM 664 C C . LYS A 1 83 ? -15.892 -0.333 13.870 1.00 82.88 83 LYS A C 1
ATOM 666 O O . LYS A 1 83 ? -16.777 -0.260 14.710 1.00 82.88 83 LYS A O 1
ATOM 671 N N . LEU A 1 84 ? -14.716 -0.904 14.135 1.00 76.56 84 LEU A N 1
ATOM 672 C CA . LEU A 1 84 ? -14.393 -1.516 15.429 1.00 76.56 84 LEU A CA 1
ATOM 673 C C . LEU A 1 84 ? -14.448 -0.532 16.600 1.00 76.56 84 LEU A C 1
ATOM 675 O O . LEU A 1 84 ? -14.793 -0.936 17.705 1.00 76.56 84 LEU A O 1
ATOM 679 N N . THR A 1 85 ? -14.123 0.738 16.381 1.00 71.31 85 THR A N 1
ATOM 680 C CA . THR A 1 85 ? -14.060 1.751 17.447 1.00 71.31 85 THR A CA 1
ATOM 681 C C . THR A 1 85 ? -15.350 2.548 17.633 1.00 71.31 85 THR A C 1
ATOM 683 O O . THR A 1 85 ? -15.568 3.072 18.721 1.00 71.31 85 THR A O 1
ATOM 686 N N . THR A 1 86 ? -16.199 2.630 16.606 1.00 75.00 86 THR A N 1
ATOM 687 C CA . THR A 1 86 ? -17.431 3.444 16.609 1.00 75.00 86 THR A CA 1
ATOM 688 C C . THR A 1 86 ? -18.710 2.633 16.770 1.00 75.00 86 THR A C 1
ATOM 690 O O . THR A 1 86 ? -19.729 3.182 17.180 1.00 75.00 86 THR A O 1
ATOM 693 N N . GLN A 1 87 ? -18.681 1.340 16.449 1.00 72.69 87 GLN A N 1
ATOM 694 C CA . GLN A 1 87 ? -19.847 0.480 16.580 1.00 72.69 87 GLN A CA 1
ATOM 695 C C . GLN A 1 87 ? -20.029 0.070 18.045 1.00 72.69 87 GLN A C 1
ATOM 697 O O . GLN A 1 87 ? -19.074 -0.346 18.704 1.00 72.69 87 GLN A O 1
ATOM 702 N N . ASP A 1 88 ? -21.253 0.186 18.559 1.00 63.09 88 ASP A N 1
ATOM 703 C CA . ASP A 1 88 ? -21.586 -0.320 19.887 1.00 63.09 88 ASP A CA 1
ATOM 704 C C . ASP A 1 88 ? -21.644 -1.852 19.816 1.00 63.09 88 ASP A C 1
ATOM 706 O O . ASP A 1 88 ? -22.538 -2.442 19.209 1.00 63.09 88 ASP A O 1
ATOM 710 N N . TRP A 1 89 ? -20.638 -2.512 20.390 1.00 66.25 89 TRP A N 1
ATOM 711 C CA . TRP A 1 89 ? -20.536 -3.975 20.441 1.00 66.25 89 TRP A CA 1
ATOM 712 C C . TRP A 1 89 ? -21.328 -4.530 21.633 1.00 66.25 89 TRP A C 1
ATOM 714 O O . TRP A 1 89 ? -20.800 -5.283 22.456 1.00 66.25 89 TRP A O 1
ATOM 724 N N . THR A 1 90 ? -22.585 -4.115 21.771 1.00 53.38 90 THR A N 1
ATOM 725 C CA . THR A 1 90 ? -23.536 -4.681 22.730 1.00 53.38 90 THR A CA 1
ATOM 726 C C . THR A 1 90 ? -24.099 -5.985 22.161 1.00 53.38 90 THR A C 1
ATOM 728 O O . THR A 1 90 ? -24.942 -5.980 21.270 1.00 53.38 90 THR A O 1
ATOM 731 N N . VAL A 1 91 ? -23.596 -7.111 22.680 1.00 48.22 91 VAL A N 1
ATOM 732 C CA . VAL A 1 91 ? -24.227 -8.441 22.590 1.00 48.22 91 VAL A CA 1
ATOM 733 C C . VAL A 1 91 ? -24.760 -8.802 23.964 1.00 48.22 91 VAL A C 1
ATOM 735 O O . VAL A 1 91 ? -23.979 -8.651 24.937 1.00 48.22 91 VAL A O 1
#

Radius of gyration: 20.92 Å; chains: 1; bounding box: 46×21×61 Å

Secondary structure (DSSP, 8-state):
--HHHHHHHHHHHHHHHHHHHHHHHHHHHHHHHHHHHHHHH--S---S----PPPHHHHHHHHHHHHHHHHHHHHHHHHHHHHHHHS----

Organism: NCBI:txid103725

pLDDT: mean 79.71, std 13.53, range [47.91, 93.56]

Sequence (91 aa):
MPKKTVQQMMLRRAKRKYDNMLTCVEALVSTLPLAEKEIRRMNPRVKGRSYRLASQDDLLKLVAGVRDKLIGFAEDCKKHETKLTTQDWTV

Foldseek 3Di:
DDPVVVLVVVLVVLLVVLVVLLVVLVVVLVCLVVVLVVLVVDDPPPPDDDDPPPHSVVSNVVSVVVNVVSVVVNVVSVVVNCCSVPPDPDD